Protein AF-A0A9W7D3A8-F1 (afdb_monomer)

Foldseek 3Di:
DDDDPDPDDLPQDWDDDPNDIASDDLPDDDDPDDLLVLLCCQQQNDSVRSHHRLVPGDLVNHNDPVVSVVSVVSVVSNVVLCVVLVVVVQDDDPHDDPVSSVVSD

Structure (mmCIF, N/CA/C/O backbone):
data_AF-A0A9W7D3A8-F1
#
_entry.id   AF-A0A9W7D3A8-F1
#
loop_
_atom_site.group_PDB
_atom_site.id
_atom_site.type_symbol
_atom_site.label_atom_id
_atom_site.label_alt_id
_atom_site.label_comp_id
_atom_site.label_asym_id
_atom_site.label_entity_id
_atom_site.label_seq_id
_atom_site.pdbx_PDB_ins_code
_atom_site.Cartn_x
_atom_site.Cartn_y
_atom_site.Cartn_z
_atom_site.occupancy
_atom_site.B_iso_or_equiv
_atom_site.auth_seq_id
_atom_site.auth_comp_id
_atom_site.auth_asym_id
_atom_site.auth_atom_id
_atom_site.pdbx_PDB_model_num
ATOM 1 N N . MET A 1 1 ? 9.427 -40.615 2.761 1.00 37.69 1 MET A N 1
ATOM 2 C CA . MET A 1 1 ? 10.050 -39.511 3.516 1.00 37.69 1 MET A CA 1
ATOM 3 C C . MET A 1 1 ? 9.040 -38.382 3.481 1.00 37.69 1 MET A C 1
ATOM 5 O O . MET A 1 1 ? 8.660 -37.971 2.396 1.00 37.69 1 MET A O 1
ATOM 9 N N . VAL A 1 2 ? 8.451 -38.076 4.630 1.00 39.19 2 VAL A N 1
ATOM 10 C CA . VAL A 1 2 ? 7.344 -37.123 4.783 1.00 39.19 2 VAL A CA 1
ATOM 11 C C . VAL A 1 2 ? 7.903 -35.708 4.751 1.00 39.19 2 VAL A C 1
ATOM 13 O O . VAL A 1 2 ? 8.730 -35.375 5.593 1.00 39.19 2 VAL A O 1
ATOM 16 N N . GLU A 1 3 ? 7.450 -34.884 3.811 1.00 33.19 3 GLU A N 1
ATOM 17 C CA . GLU A 1 3 ? 7.632 -33.437 3.902 1.00 33.19 3 GLU A CA 1
ATOM 18 C C . GLU A 1 3 ? 6.339 -32.846 4.460 1.00 33.19 3 GLU A C 1
ATOM 20 O O . GLU A 1 3 ? 5.323 -32.704 3.781 1.00 33.19 3 GLU A O 1
ATOM 25 N N . SER A 1 4 ? 6.362 -32.608 5.767 1.00 38.0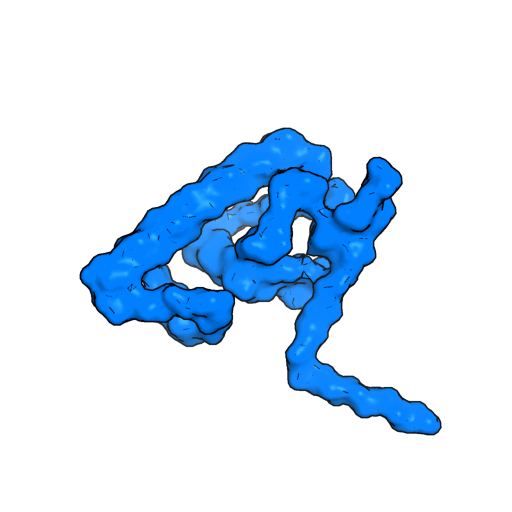3 4 SER A N 1
ATOM 26 C CA . SER A 1 4 ? 5.292 -31.959 6.506 1.00 38.03 4 SER A CA 1
ATOM 27 C C . SER A 1 4 ? 5.125 -30.528 5.997 1.00 38.03 4 SER A C 1
ATOM 29 O O . SER A 1 4 ? 5.967 -29.669 6.256 1.00 38.03 4 SER A O 1
ATOM 31 N N . GLN A 1 5 ? 4.029 -30.250 5.293 1.00 35.38 5 GLN A N 1
ATOM 32 C CA . GLN A 1 5 ? 3.611 -28.879 5.021 1.00 35.38 5 GLN A CA 1
ATOM 33 C C . GLN A 1 5 ? 3.175 -28.225 6.334 1.00 35.38 5 GLN A C 1
ATOM 35 O O . GLN A 1 5 ? 2.112 -28.516 6.880 1.00 35.38 5 GLN A O 1
ATOM 40 N N . VAL A 1 6 ? 4.022 -27.331 6.840 1.00 39.78 6 VAL A N 1
ATOM 41 C CA . VAL A 1 6 ? 3.677 -26.387 7.902 1.00 39.78 6 VAL A CA 1
ATOM 42 C C . VAL A 1 6 ? 2.753 -25.326 7.284 1.00 39.78 6 VAL A C 1
ATOM 44 O O . VAL A 1 6 ? 3.175 -24.639 6.349 1.00 39.78 6 VAL A O 1
ATOM 47 N N . PRO A 1 7 ? 1.498 -25.166 7.737 1.00 43.72 7 PRO A N 1
ATOM 48 C CA . PRO A 1 7 ? 0.612 -24.151 7.191 1.00 43.72 7 PRO A CA 1
ATOM 49 C C . PRO A 1 7 ? 0.977 -22.810 7.832 1.00 43.72 7 PRO A C 1
ATOM 51 O O . PRO A 1 7 ? 0.668 -22.588 8.999 1.00 43.72 7 PRO A O 1
ATOM 54 N N . GLY A 1 8 ? 1.658 -21.914 7.109 1.00 41.56 8 GLY A N 1
ATOM 55 C CA . GLY A 1 8 ? 1.857 -20.557 7.637 1.00 41.56 8 GLY A CA 1
ATOM 56 C C . GLY A 1 8 ? 3.064 -19.752 7.178 1.00 41.56 8 GLY A C 1
ATOM 57 O O . GLY A 1 8 ? 3.579 -18.979 7.975 1.00 41.56 8 GLY A O 1
ATOM 58 N N . ASN A 1 9 ? 3.513 -19.856 5.928 1.00 42.81 9 ASN A N 1
ATOM 59 C CA . ASN A 1 9 ? 4.320 -18.779 5.353 1.00 42.81 9 ASN A CA 1
ATOM 60 C C . ASN A 1 9 ? 4.018 -18.660 3.859 1.00 42.81 9 ASN A C 1
ATOM 62 O O . ASN A 1 9 ? 4.284 -19.619 3.133 1.00 42.81 9 ASN A O 1
ATOM 66 N N . PRO A 1 10 ? 3.469 -17.533 3.363 1.00 51.88 10 PRO A N 1
ATOM 67 C CA . PRO A 1 10 ? 3.455 -17.292 1.930 1.00 51.88 10 PRO A CA 1
ATOM 68 C C . PRO A 1 10 ? 4.916 -17.220 1.489 1.00 51.88 10 PRO A C 1
ATOM 70 O O . PRO A 1 10 ? 5.630 -16.272 1.821 1.00 51.88 10 PRO A O 1
ATOM 73 N N . THR A 1 11 ? 5.385 -18.267 0.813 1.00 56.31 11 THR A N 1
ATOM 74 C CA . THR A 1 11 ? 6.738 -18.343 0.271 1.00 56.31 11 THR A CA 1
ATOM 75 C C . THR A 1 11 ? 6.897 -17.184 -0.701 1.00 56.31 11 THR A C 1
ATOM 77 O O . THR A 1 11 ? 6.400 -17.221 -1.826 1.00 56.31 11 THR A O 1
ATOM 80 N N . THR A 1 12 ? 7.515 -16.101 -0.234 1.00 66.88 12 THR A N 1
ATOM 81 C CA . THR A 1 12 ? 7.791 -14.947 -1.080 1.00 66.88 12 THR A CA 1
ATOM 82 C C . THR A 1 12 ? 8.814 -15.407 -2.102 1.00 66.88 12 THR A C 1
ATOM 84 O O . THR A 1 12 ? 9.949 -15.724 -1.754 1.00 66.88 12 THR A O 1
ATOM 87 N N . THR A 1 13 ? 8.373 -15.544 -3.347 1.00 79.88 13 THR A N 1
ATOM 88 C CA . THR A 1 13 ? 9.223 -16.034 -4.427 1.00 79.88 13 THR A CA 1
ATOM 89 C C . THR A 1 13 ? 10.099 -14.880 -4.895 1.00 79.88 13 THR A C 1
ATOM 91 O O . THR A 1 13 ? 9.585 -13.843 -5.302 1.00 79.88 13 THR A O 1
ATOM 94 N N . ALA A 1 14 ? 11.419 -15.037 -4.806 1.00 83.56 14 ALA A N 1
ATOM 95 C CA . ALA A 1 14 ? 12.351 -14.074 -5.379 1.00 83.56 14 ALA A CA 1
ATOM 96 C C . ALA A 1 14 ? 12.400 -14.234 -6.907 1.00 83.56 14 ALA A C 1
ATOM 98 O O . ALA A 1 14 ? 12.420 -15.350 -7.428 1.00 83.56 14 ALA A O 1
ATOM 99 N N . HIS A 1 15 ? 12.453 -13.116 -7.621 1.00 87.62 15 HIS A N 1
ATOM 100 C CA . HIS A 1 15 ? 12.540 -13.042 -9.076 1.00 87.62 15 HIS A CA 1
ATOM 101 C C . HIS A 1 15 ? 13.909 -12.491 -9.489 1.00 87.62 15 HIS A C 1
ATOM 103 O O . HIS A 1 15 ? 14.445 -11.618 -8.815 1.00 87.62 15 HIS A O 1
ATOM 109 N N . TYR A 1 16 ? 14.485 -12.978 -10.591 1.00 88.44 16 TYR A N 1
ATOM 110 C CA . TYR A 1 16 ? 15.771 -12.491 -11.101 1.00 88.44 16 TYR A CA 1
ATOM 111 C C . TYR A 1 16 ? 15.626 -11.999 -12.541 1.00 88.44 16 TYR A C 1
ATOM 113 O O . TYR A 1 16 ? 15.292 -12.777 -13.433 1.00 88.44 16 TYR A O 1
ATOM 121 N N . TYR A 1 17 ? 15.855 -10.705 -12.753 1.00 88.88 17 TYR A N 1
ATOM 122 C CA . TYR A 1 17 ? 15.867 -10.055 -14.066 1.00 88.88 17 TYR A CA 1
ATOM 123 C C . TYR A 1 17 ? 16.772 -8.817 -14.023 1.00 88.88 17 TYR A C 1
ATOM 125 O O . TYR A 1 17 ? 17.114 -8.330 -12.949 1.00 88.88 17 TYR A O 1
ATOM 133 N N . ASP A 1 18 ? 17.242 -8.357 -15.187 1.00 86.19 18 ASP A N 1
ATOM 134 C CA . ASP A 1 18 ? 18.158 -7.208 -15.324 1.00 86.19 18 ASP A CA 1
ATOM 135 C C . ASP A 1 18 ? 19.406 -7.275 -14.413 1.00 86.19 18 ASP A C 1
ATOM 137 O O . ASP A 1 18 ? 19.936 -6.263 -13.947 1.00 86.19 18 ASP A O 1
ATOM 141 N N . GLY A 1 19 ? 19.878 -8.497 -14.142 1.00 87.75 19 GLY A N 1
ATOM 142 C CA . GLY A 1 19 ? 21.054 -8.758 -13.313 1.00 87.75 19 GLY A CA 1
ATOM 143 C C . GLY A 1 19 ? 20.837 -8.605 -11.801 1.00 87.75 19 GLY A C 1
ATOM 144 O O . GLY A 1 19 ? 21.818 -8.641 -11.055 1.00 87.75 19 GLY A O 1
ATOM 145 N N . LYS A 1 20 ? 19.596 -8.422 -11.326 1.00 89.50 20 LYS A N 1
ATOM 146 C CA . LYS A 1 20 ? 19.265 -8.164 -9.914 1.00 89.50 20 LYS A CA 1
ATOM 147 C C . LYS A 1 20 ? 18.139 -9.071 -9.413 1.00 89.50 20 LYS A C 1
ATOM 149 O O . LYS A 1 20 ? 17.329 -9.576 -10.186 1.00 89.50 20 LYS A O 1
ATOM 154 N N . PHE A 1 21 ? 18.103 -9.274 -8.096 1.00 89.62 21 PHE A N 1
ATOM 155 C CA . PHE A 1 21 ? 16.977 -9.920 -7.425 1.00 89.62 21 PHE A CA 1
ATOM 156 C C . PHE A 1 21 ? 15.885 -8.896 -7.118 1.00 89.62 21 PHE A C 1
ATOM 158 O O . PHE A 1 21 ? 16.182 -7.781 -6.693 1.00 89.62 21 PHE A O 1
ATOM 165 N N . HIS A 1 22 ? 14.639 -9.310 -7.319 1.00 90.00 22 HIS A N 1
ATOM 166 C CA . HIS A 1 22 ? 13.436 -8.518 -7.132 1.00 90.00 22 HIS A CA 1
ATOM 167 C C . HIS A 1 22 ? 12.377 -9.326 -6.377 1.00 90.00 22 HIS A C 1
ATOM 169 O O . HIS A 1 22 ? 12.235 -10.535 -6.564 1.00 90.00 22 HIS A O 1
ATOM 175 N N . MET A 1 23 ? 11.596 -8.646 -5.549 1.00 90.25 23 MET A N 1
ATOM 176 C CA . MET A 1 23 ? 10.500 -9.229 -4.764 1.00 90.25 23 MET A CA 1
ATOM 177 C C . MET A 1 23 ? 9.185 -9.347 -5.545 1.00 90.25 23 MET A C 1
ATOM 179 O O . MET A 1 23 ? 8.211 -9.915 -5.053 1.00 90.25 23 MET A O 1
ATOM 183 N N . LEU A 1 24 ? 9.145 -8.784 -6.752 1.00 90.38 24 LEU A N 1
ATOM 184 C CA . LEU A 1 24 ? 8.001 -8.800 -7.650 1.00 90.38 24 LEU A CA 1
ATOM 185 C C . LEU A 1 24 ? 8.419 -9.325 -9.025 1.00 90.38 24 LEU A C 1
ATOM 187 O O . LEU A 1 24 ? 9.576 -9.167 -9.411 1.00 90.38 24 LEU A O 1
ATOM 191 N N . PRO A 1 25 ? 7.499 -9.940 -9.783 1.00 88.88 25 PRO A N 1
ATOM 192 C CA . PRO A 1 25 ? 7.791 -10.367 -11.141 1.00 88.88 25 PRO A CA 1
ATOM 193 C C . PRO A 1 25 ? 7.909 -9.162 -12.085 1.00 88.88 25 PRO A C 1
ATOM 195 O O . PRO A 1 25 ? 7.269 -8.129 -11.892 1.00 88.88 25 PRO A O 1
ATOM 198 N N . GLN A 1 26 ? 8.660 -9.319 -13.177 1.00 88.81 26 GLN A N 1
ATOM 199 C CA . GLN A 1 26 ? 8.895 -8.251 -14.162 1.00 88.81 26 GLN A CA 1
ATOM 200 C C . GLN A 1 26 ? 7.604 -7.737 -14.836 1.00 88.81 26 GLN A C 1
ATOM 202 O O . GLN A 1 26 ? 7.546 -6.603 -15.309 1.00 88.81 26 GLN A O 1
ATOM 207 N N . ASN A 1 27 ? 6.555 -8.561 -14.873 1.00 87.88 27 ASN A N 1
ATOM 208 C CA . ASN A 1 27 ? 5.236 -8.219 -15.408 1.00 87.88 27 ASN A CA 1
ATOM 209 C C . ASN A 1 27 ? 4.245 -7.742 -14.331 1.00 87.88 27 ASN A C 1
ATOM 211 O O . ASN A 1 27 ? 3.044 -7.692 -14.596 1.00 87.88 27 ASN A O 1
ATOM 215 N N . PHE A 1 28 ? 4.715 -7.436 -13.117 1.00 88.94 28 PHE A N 1
ATOM 216 C CA . PHE A 1 28 ? 3.867 -6.932 -12.045 1.00 88.94 28 PHE A CA 1
ATOM 217 C C . PHE A 1 28 ? 3.122 -5.674 -12.487 1.00 88.94 2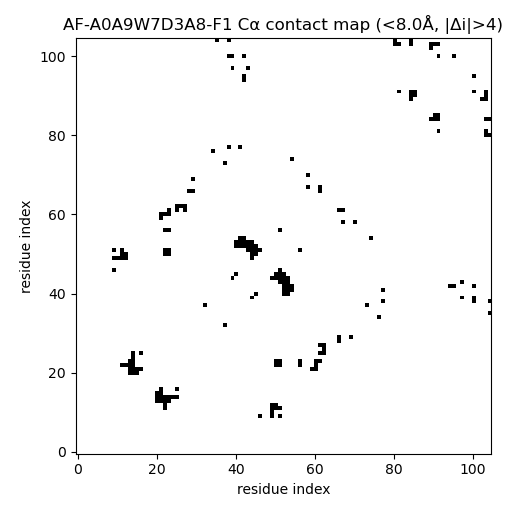8 PHE A C 1
ATOM 219 O O . PHE A 1 28 ? 3.717 -4.762 -13.050 1.00 88.94 28 PHE A O 1
ATOM 226 N N . GLU A 1 29 ? 1.834 -5.594 -12.158 1.00 88.69 29 GLU A N 1
ATOM 227 C CA . GLU A 1 29 ? 1.034 -4.385 -12.310 1.00 88.69 29 GLU A CA 1
ATOM 228 C C . GLU A 1 29 ? 0.232 -4.140 -11.036 1.00 88.69 29 GLU A C 1
ATOM 230 O O . GLU A 1 29 ? -0.302 -5.075 -10.428 1.00 88.69 29 GLU A O 1
ATOM 235 N N . PHE A 1 30 ? 0.134 -2.869 -10.640 1.00 86.56 30 PHE A N 1
ATOM 236 C CA . PHE A 1 30 ? -0.708 -2.485 -9.518 1.00 86.56 30 PHE A CA 1
ATOM 237 C C . PHE A 1 30 ? -2.174 -2.782 -9.848 1.00 86.56 30 PHE A C 1
ATOM 239 O O . PHE A 1 30 ? -2.664 -2.380 -10.909 1.00 86.56 30 PHE A O 1
ATOM 246 N N . PRO A 1 31 ? -2.903 -3.467 -8.954 1.00 88.56 31 PRO A N 1
ATOM 247 C CA . PRO A 1 31 ? -4.312 -3.720 -9.172 1.00 88.56 31 PRO A CA 1
ATOM 248 C C . PRO A 1 31 ? -5.102 -2.411 -9.064 1.00 88.56 31 PRO A C 1
ATOM 250 O O . PRO A 1 31 ? -4.795 -1.536 -8.253 1.00 88.56 31 PRO A O 1
ATOM 253 N N . LYS A 1 32 ? -6.156 -2.286 -9.873 1.00 89.06 32 LYS A N 1
ATOM 254 C CA . LYS A 1 32 ? -7.082 -1.147 -9.826 1.00 89.06 32 LYS A CA 1
ATOM 255 C C . LYS A 1 32 ? -8.046 -1.325 -8.653 1.00 89.06 32 LYS A C 1
ATOM 257 O O . LYS A 1 32 ? -9.131 -1.873 -8.818 1.00 89.06 32 LYS A O 1
ATOM 262 N N . VAL A 1 33 ? -7.618 -0.912 -7.464 1.00 91.44 33 VAL A N 1
ATOM 263 C CA . VAL A 1 33 ? -8.385 -1.022 -6.213 1.00 91.44 33 VAL A CA 1
ATOM 264 C C . VAL A 1 33 ? -8.558 0.340 -5.550 1.00 91.44 33 VAL A C 1
ATOM 266 O O . VAL A 1 33 ? -7.757 1.249 -5.761 1.00 91.44 33 VAL A O 1
ATOM 269 N N . GLY A 1 34 ? -9.606 0.477 -4.735 1.00 92.44 34 GLY A N 1
ATOM 270 C CA . GLY A 1 34 ? -9.777 1.636 -3.857 1.00 92.44 34 GLY A CA 1
ATOM 271 C C . GLY A 1 34 ? -8.788 1.635 -2.684 1.00 92.44 34 GLY A C 1
ATOM 272 O O . GLY A 1 34 ? -8.055 0.666 -2.476 1.00 92.44 34 GLY A O 1
ATOM 273 N N . ALA A 1 35 ? -8.814 2.701 -1.880 1.00 91.62 35 ALA A N 1
ATOM 274 C CA . ALA A 1 35 ? -7.898 2.899 -0.753 1.00 91.62 35 ALA A CA 1
ATOM 275 C C . ALA A 1 35 ? -7.891 1.725 0.245 1.00 91.62 35 ALA A C 1
ATOM 277 O O . ALA A 1 35 ? -6.822 1.307 0.678 1.00 91.62 35 ALA A O 1
ATOM 278 N N . PHE A 1 36 ? -9.051 1.125 0.533 1.00 91.81 36 PHE A N 1
ATOM 279 C CA . PHE A 1 36 ? -9.134 -0.041 1.419 1.00 91.81 36 PHE A CA 1
ATOM 280 C C . PHE A 1 36 ? -8.429 -1.276 0.837 1.00 91.81 36 PHE A C 1
ATOM 282 O O . PHE A 1 36 ? -7.660 -1.943 1.523 1.00 91.81 36 PHE A O 1
ATOM 289 N N . GLY A 1 37 ? -8.626 -1.560 -0.454 1.00 92.56 37 GLY A N 1
ATOM 290 C CA . GLY A 1 37 ? -7.934 -2.670 -1.114 1.00 92.56 37 GLY A CA 1
ATOM 291 C C . GLY A 1 37 ? -6.422 -2.444 -1.174 1.00 92.56 37 GLY A C 1
ATOM 292 O O . GLY A 1 37 ? -5.645 -3.373 -0.965 1.00 92.56 37 GLY A O 1
ATOM 293 N N . ALA A 1 38 ? -5.998 -1.197 -1.386 1.00 93.31 38 ALA A N 1
ATOM 294 C CA . ALA A 1 38 ? -4.595 -0.815 -1.314 1.00 93.31 38 ALA A CA 1
ATOM 295 C C . ALA A 1 38 ? -4.021 -1.007 0.104 1.00 93.31 38 ALA A C 1
ATOM 297 O O . ALA A 1 38 ? -2.923 -1.545 0.244 1.00 93.31 38 ALA A O 1
ATOM 298 N N . TRP A 1 39 ? -4.782 -0.654 1.146 1.00 93.75 39 TRP A N 1
ATOM 299 C CA . TRP A 1 39 ? -4.426 -0.881 2.550 1.00 93.75 39 TRP A CA 1
ATOM 300 C C . TRP A 1 39 ? -4.272 -2.373 2.866 1.00 93.75 39 TRP A C 1
ATOM 302 O O . TRP A 1 39 ? -3.274 -2.784 3.453 1.00 93.75 39 TRP A O 1
ATOM 312 N N . GLN A 1 40 ? -5.187 -3.225 2.396 1.00 93.50 40 GLN A N 1
ATOM 313 C CA . GLN A 1 40 ? -5.049 -4.676 2.554 1.00 93.50 40 GLN A CA 1
ATOM 314 C C . GLN A 1 40 ? -3.789 -5.216 1.855 1.00 93.50 40 GLN A C 1
ATOM 316 O O . GLN A 1 40 ? -3.024 -5.972 2.453 1.00 93.50 40 GLN A O 1
ATOM 321 N N . LEU A 1 41 ? -3.524 -4.797 0.615 1.00 93.69 41 LEU A N 1
ATOM 322 C CA . LEU A 1 41 ? -2.324 -5.208 -0.126 1.00 93.69 41 LEU A CA 1
ATOM 323 C C . LEU A 1 41 ? -1.027 -4.719 0.534 1.00 93.69 41 LEU A C 1
ATOM 325 O O . LEU A 1 41 ? -0.009 -5.410 0.479 1.00 93.69 41 LEU A O 1
ATOM 329 N N . TRP A 1 42 ? -1.056 -3.552 1.179 1.00 94.38 42 TRP A N 1
ATOM 330 C CA . TRP A 1 42 ? 0.083 -3.015 1.917 1.00 94.38 42 TRP A CA 1
ATOM 331 C C . TRP A 1 42 ? 0.543 -3.957 3.033 1.00 94.38 42 TRP A C 1
ATOM 333 O O . TRP A 1 42 ? 1.742 -4.225 3.158 1.00 94.38 42 TRP A O 1
ATOM 343 N N . TRP A 1 43 ? -0.409 -4.505 3.794 1.00 93.19 43 TRP A N 1
ATOM 344 C CA . TRP A 1 43 ? -0.141 -5.365 4.949 1.00 93.19 43 TRP A CA 1
ATOM 345 C C . TRP A 1 43 ? 0.020 -6.842 4.608 1.00 93.19 43 TRP A C 1
ATOM 347 O O . TRP A 1 43 ? 0.886 -7.495 5.192 1.00 93.19 43 TRP A O 1
ATOM 357 N N . PHE A 1 44 ? -0.774 -7.356 3.669 1.00 91.56 44 PHE A N 1
ATOM 358 C CA . PHE A 1 44 ? -0.901 -8.798 3.425 1.00 91.56 44 PHE A CA 1
ATOM 359 C C . PHE A 1 44 ? -0.376 -9.239 2.061 1.00 91.56 44 PHE A C 1
ATOM 361 O O . PHE A 1 44 ? -0.163 -10.430 1.841 1.00 91.56 44 PHE A O 1
ATOM 368 N N . GLY A 1 45 ? -0.143 -8.298 1.145 1.00 91.44 45 GLY A N 1
ATOM 369 C CA . GLY A 1 45 ? 0.206 -8.629 -0.228 1.00 91.44 45 GLY A CA 1
ATOM 370 C C . GLY A 1 45 ? -0.915 -9.409 -0.909 1.00 91.44 45 GLY A C 1
ATOM 371 O O . GLY A 1 45 ? -2.096 -9.227 -0.612 1.00 91.44 45 GLY A O 1
ATOM 372 N N . ASN A 1 46 ? -0.548 -10.289 -1.835 1.00 89.50 46 ASN A N 1
ATOM 373 C CA . ASN A 1 46 ? -1.495 -11.157 -2.523 1.00 89.50 46 ASN A CA 1
ATOM 374 C C . ASN A 1 46 ? -0.956 -12.586 -2.558 1.00 89.50 46 ASN A C 1
ATOM 376 O O . ASN A 1 46 ? -0.222 -12.953 -3.475 1.00 89.50 46 ASN A O 1
ATOM 380 N N . GLY A 1 47 ? -1.366 -13.398 -1.582 1.00 83.25 47 GLY A N 1
ATOM 381 C CA . GLY A 1 47 ? -0.944 -14.796 -1.474 1.00 83.25 47 GLY A CA 1
ATOM 382 C C . GLY A 1 47 ? -1.309 -15.644 -2.696 1.00 83.25 47 GLY A C 1
ATOM 383 O O . GLY A 1 47 ? -0.507 -16.471 -3.114 1.00 83.25 47 GLY A O 1
ATOM 384 N N . ALA A 1 48 ? -2.454 -15.384 -3.339 1.00 82.38 48 ALA A N 1
ATOM 385 C CA . ALA A 1 48 ? -2.865 -16.113 -4.544 1.00 82.38 48 ALA A CA 1
ATOM 386 C C . ALA A 1 48 ? -1.934 -15.858 -5.742 1.00 82.38 48 ALA A C 1
ATOM 388 O O . ALA A 1 48 ? -1.839 -16.692 -6.638 1.00 82.38 48 ALA A O 1
ATOM 389 N N . ARG A 1 49 ? -1.247 -14.709 -5.761 1.00 82.62 49 ARG A N 1
ATOM 390 C CA . ARG A 1 49 ? -0.244 -14.357 -6.778 1.00 82.62 49 ARG A CA 1
ATOM 391 C C . ARG A 1 49 ? 1.199 -14.459 -6.272 1.00 82.62 49 ARG A C 1
ATOM 393 O O . ARG A 1 49 ? 2.115 -14.134 -7.018 1.00 82.62 49 ARG A O 1
ATOM 400 N N . GLY A 1 50 ? 1.405 -14.877 -5.020 1.00 83.81 50 GLY A N 1
ATOM 401 C CA . GLY A 1 50 ? 2.722 -14.924 -4.380 1.00 83.81 50 GLY A CA 1
ATOM 402 C C . GLY A 1 50 ? 3.345 -13.551 -4.100 1.00 83.81 50 GLY A C 1
ATOM 403 O O . GLY A 1 50 ? 4.550 -13.467 -3.887 1.00 83.81 50 GLY A O 1
ATOM 404 N N . TYR A 1 51 ? 2.558 -12.469 -4.113 1.00 88.75 51 TYR A N 1
ATOM 405 C CA . TYR A 1 51 ? 3.085 -11.122 -3.890 1.00 88.75 51 TYR A CA 1
ATOM 406 C C . TYR A 1 51 ? 3.269 -10.868 -2.394 1.00 88.75 51 TYR A C 1
ATOM 408 O O . TYR A 1 51 ? 2.306 -11.05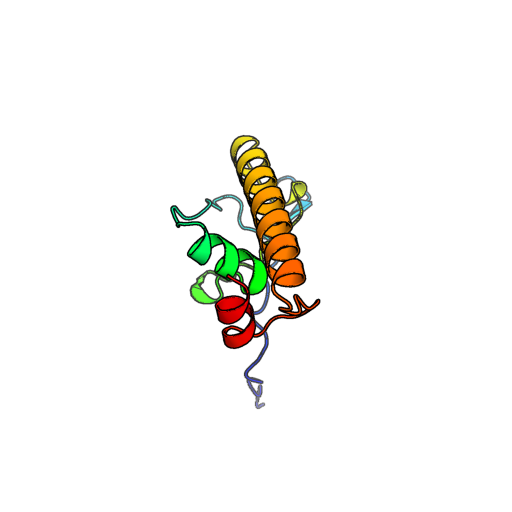4 -1.637 1.00 88.75 51 TYR A O 1
ATOM 416 N N . PRO A 1 52 ? 4.449 -10.399 -1.957 1.00 90.25 52 PRO A N 1
ATOM 417 C CA . PRO A 1 52 ? 4.659 -10.047 -0.564 1.00 90.25 52 PRO A CA 1
ATOM 418 C C . PRO A 1 52 ? 3.820 -8.824 -0.171 1.00 90.25 52 PRO A C 1
ATOM 420 O O . PRO A 1 52 ? 3.343 -8.084 -1.039 1.00 90.25 52 PRO A O 1
ATOM 423 N N . PRO A 1 53 ? 3.670 -8.563 1.139 1.00 92.81 53 PRO A N 1
ATOM 424 C CA . PRO A 1 53 ? 3.190 -7.278 1.630 1.00 92.81 53 PRO A CA 1
ATOM 425 C C . PRO A 1 53 ? 3.918 -6.122 0.949 1.00 92.81 53 PRO A C 1
ATOM 427 O O . PRO A 1 53 ? 5.149 -6.058 0.994 1.00 92.81 53 PRO A O 1
ATOM 430 N N . LEU A 1 54 ? 3.176 -5.193 0.340 1.00 92.19 54 LEU A N 1
ATOM 431 C CA . LEU A 1 54 ? 3.794 -4.120 -0.447 1.00 92.19 54 LEU A CA 1
ATOM 432 C C . LEU A 1 54 ? 4.636 -3.168 0.416 1.00 92.19 54 LEU A C 1
ATOM 434 O O . LEU A 1 54 ? 5.549 -2.523 -0.075 1.00 92.19 54 LEU A O 1
ATOM 438 N N . ARG A 1 55 ? 4.429 -3.131 1.731 1.00 91.38 55 ARG A N 1
ATOM 439 C CA . ARG A 1 55 ? 5.324 -2.397 2.638 1.00 91.38 55 ARG A CA 1
ATOM 440 C C . ARG A 1 55 ? 6.755 -2.952 2.708 1.00 91.38 55 ARG A C 1
ATOM 442 O O . ARG A 1 55 ? 7.638 -2.278 3.222 1.00 91.38 55 ARG A O 1
ATOM 449 N N . ARG A 1 56 ? 6.971 -4.200 2.270 1.00 89.81 56 ARG A N 1
ATOM 450 C CA . ARG A 1 56 ? 8.278 -4.882 2.280 1.00 89.81 56 ARG A CA 1
ATOM 451 C C . ARG A 1 56 ? 9.036 -4.742 0.958 1.00 89.81 56 ARG A C 1
ATOM 453 O O . ARG A 1 56 ? 10.196 -5.137 0.914 1.00 89.81 56 ARG A O 1
ATOM 460 N N . ILE A 1 57 ? 8.404 -4.220 -0.096 1.00 91.19 57 ILE A N 1
ATOM 461 C CA . ILE A 1 57 ? 9.077 -3.986 -1.378 1.00 91.19 57 ILE A CA 1
ATOM 462 C C . ILE A 1 57 ? 9.745 -2.608 -1.388 1.00 91.19 57 ILE A C 1
ATOM 464 O O . ILE A 1 57 ? 9.275 -1.663 -0.754 1.00 91.19 57 ILE A O 1
ATOM 468 N N . GLY A 1 58 ? 10.837 -2.483 -2.131 1.00 87.81 58 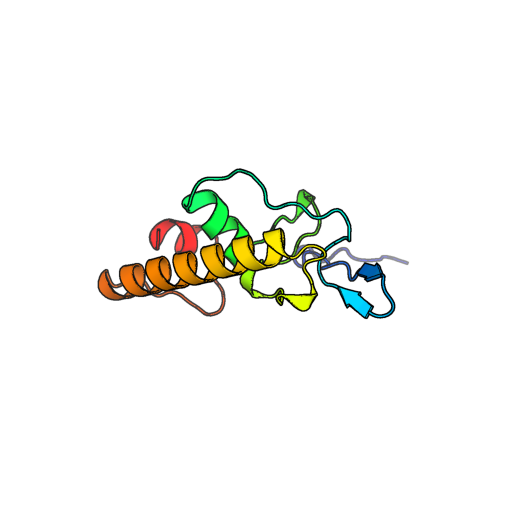GLY A N 1
ATOM 469 C CA . GLY A 1 58 ? 11.470 -1.211 -2.445 1.00 87.81 58 GLY A CA 1
ATOM 470 C C . GLY A 1 58 ? 11.104 -0.722 -3.845 1.00 87.81 58 GLY A C 1
ATOM 471 O O . GLY A 1 58 ? 10.670 -1.477 -4.710 1.00 87.81 58 GLY A O 1
ATOM 472 N N . THR A 1 59 ? 11.368 0.553 -4.133 1.00 88.06 59 THR A N 1
ATOM 473 C CA . THR A 1 59 ? 11.166 1.102 -5.488 1.00 88.06 59 THR A CA 1
ATOM 474 C C . THR A 1 59 ? 12.010 0.393 -6.550 1.00 88.06 59 THR A C 1
ATOM 476 O O . THR A 1 59 ? 11.644 0.394 -7.722 1.00 88.06 59 THR A O 1
ATOM 479 N N . HIS A 1 60 ? 13.125 -0.233 -6.159 1.00 86.94 60 HIS A N 1
ATOM 480 C CA . HIS A 1 60 ? 13.968 -1.038 -7.041 1.00 86.94 60 HIS A CA 1
ATOM 481 C C . HIS A 1 60 ? 13.313 -2.357 -7.472 1.00 86.94 60 HIS A C 1
ATOM 483 O O . HIS A 1 60 ? 13.667 -2.862 -8.533 1.00 86.94 60 HIS A O 1
ATOM 489 N N . ASP A 1 61 ? 12.339 -2.874 -6.716 1.00 88.81 61 ASP A N 1
ATOM 490 C CA . ASP A 1 61 ? 11.543 -4.049 -7.092 1.00 88.81 61 ASP A CA 1
ATOM 491 C C . ASP A 1 61 ? 10.571 -3.751 -8.239 1.00 88.81 61 ASP A C 1
ATOM 493 O O . ASP A 1 61 ? 10.067 -4.663 -8.887 1.00 88.81 61 ASP A O 1
ATOM 497 N N . LEU A 1 62 ? 10.312 -2.470 -8.519 1.00 90.12 62 LEU A N 1
ATOM 498 C CA . LEU A 1 62 ? 9.327 -2.049 -9.507 1.00 90.12 62 LEU A CA 1
ATOM 499 C C . LEU A 1 62 ? 9.980 -1.838 -10.884 1.00 90.12 62 LEU A C 1
ATOM 501 O O . LEU A 1 62 ? 10.877 -0.994 -11.023 1.00 90.12 62 LEU A O 1
ATOM 505 N N . PRO A 1 63 ? 9.508 -2.539 -11.931 1.00 83.25 63 PRO A N 1
ATOM 506 C CA . PRO A 1 63 ? 10.171 -2.553 -13.234 1.00 83.25 63 PRO A CA 1
ATOM 507 C C . PRO A 1 63 ? 10.000 -1.241 -14.015 1.00 83.25 63 PRO A C 1
ATOM 509 O O . PRO A 1 63 ? 10.869 -0.881 -14.802 1.00 83.25 63 PRO A O 1
ATOM 512 N N . ARG A 1 64 ? 8.904 -0.494 -13.803 1.00 88.19 64 ARG A N 1
ATOM 513 C CA . ARG A 1 64 ? 8.582 0.734 -14.559 1.00 88.19 64 ARG A CA 1
ATOM 514 C C . ARG A 1 64 ? 8.584 1.978 -13.670 1.00 88.19 64 ARG A C 1
ATOM 516 O O . ARG A 1 64 ? 8.184 1.916 -12.509 1.00 88.19 64 ARG A O 1
ATOM 523 N N . GLN A 1 65 ? 8.953 3.131 -14.229 1.00 87.81 65 GLN A N 1
ATOM 524 C CA . GLN A 1 65 ? 8.946 4.404 -13.495 1.00 87.81 65 GLN A CA 1
ATOM 525 C C . GLN A 1 65 ? 7.543 4.809 -13.012 1.00 87.81 65 GLN A C 1
ATOM 527 O O . GLN A 1 65 ? 7.382 5.148 -11.844 1.00 87.81 65 GLN A O 1
ATOM 532 N N . SER A 1 66 ? 6.512 4.642 -13.844 1.00 89.50 66 SER A N 1
ATOM 533 C CA . SER A 1 66 ? 5.113 4.897 -13.456 1.00 89.50 66 SER A CA 1
ATOM 534 C C . SER A 1 66 ? 4.637 4.038 -12.275 1.00 89.50 66 SER A C 1
ATOM 536 O O . SER A 1 66 ? 3.810 4.464 -11.466 1.00 89.50 66 SER A O 1
ATOM 538 N N . MET A 1 67 ? 5.183 2.827 -12.124 1.00 90.31 67 MET A N 1
ATOM 539 C CA . MET A 1 67 ? 4.901 1.972 -10.968 1.00 90.31 67 MET A CA 1
ATOM 540 C C . MET A 1 67 ? 5.570 2.503 -9.705 1.00 90.31 67 MET A C 1
ATOM 542 O O . MET A 1 67 ? 4.964 2.446 -8.642 1.00 90.31 67 MET A O 1
ATOM 546 N N . ARG A 1 68 ? 6.783 3.060 -9.811 1.00 92.50 68 ARG A N 1
ATOM 547 C CA . ARG A 1 68 ? 7.474 3.703 -8.680 1.00 92.50 68 ARG A CA 1
ATOM 548 C C . ARG A 1 68 ? 6.709 4.929 -8.195 1.00 92.50 68 ARG A C 1
ATOM 550 O O . ARG A 1 68 ? 6.546 5.094 -6.994 1.00 92.50 68 ARG A O 1
ATOM 557 N N . GLU A 1 69 ? 6.174 5.733 -9.110 1.00 91.62 69 GLU A N 1
ATOM 558 C CA . GLU A 1 69 ? 5.298 6.867 -8.780 1.00 91.62 69 GLU A CA 1
ATOM 559 C C . GLU A 1 69 ? 4.009 6.404 -8.087 1.00 91.62 69 GLU A C 1
ATOM 561 O O . GLU A 1 69 ? 3.636 6.934 -7.040 1.00 91.62 69 GLU A O 1
ATOM 566 N N . THR A 1 70 ? 3.366 5.358 -8.619 1.00 91.88 70 THR A N 1
ATOM 567 C CA . THR A 1 70 ? 2.171 4.752 -8.007 1.00 91.88 70 THR A CA 1
ATOM 568 C C . THR A 1 70 ? 2.470 4.236 -6.600 1.00 91.88 70 THR A C 1
ATOM 570 O O . THR A 1 70 ? 1.700 4.489 -5.675 1.00 91.88 70 THR A O 1
ATOM 573 N N . PHE A 1 71 ? 3.610 3.568 -6.417 1.00 93.69 71 PHE A N 1
ATOM 574 C CA . PHE A 1 71 ? 4.057 3.076 -5.121 1.00 93.69 71 PHE A CA 1
ATOM 575 C C . PHE A 1 71 ? 4.305 4.205 -4.125 1.00 93.69 71 PHE A C 1
ATOM 577 O O . PHE A 1 71 ? 3.826 4.119 -3.000 1.00 93.69 71 PHE A O 1
ATOM 584 N N . SER A 1 72 ? 4.981 5.284 -4.529 1.00 92.94 72 SER A N 1
ATOM 585 C CA . SER A 1 72 ? 5.181 6.459 -3.673 1.00 92.94 72 SER A CA 1
ATOM 586 C C . SER A 1 72 ? 3.850 7.090 -3.255 1.00 92.94 72 SER A C 1
ATOM 588 O O . SER A 1 72 ? 3.670 7.436 -2.089 1.00 92.94 72 SER A O 1
ATOM 590 N N . ASN A 1 73 ? 2.881 7.184 -4.172 1.00 92.19 73 ASN A N 1
ATOM 591 C CA . ASN A 1 73 ? 1.536 7.667 -3.852 1.00 92.19 73 ASN A CA 1
ATOM 592 C C . ASN A 1 73 ? 0.822 6.754 -2.848 1.00 92.19 73 ASN A C 1
ATOM 594 O O . ASN A 1 73 ? 0.197 7.248 -1.911 1.00 92.19 73 ASN A O 1
ATOM 598 N N . TRP A 1 74 ? 0.935 5.433 -3.015 1.00 94.31 74 TRP A N 1
ATOM 599 C CA . TRP A 1 74 ? 0.391 4.469 -2.062 1.00 94.31 74 TRP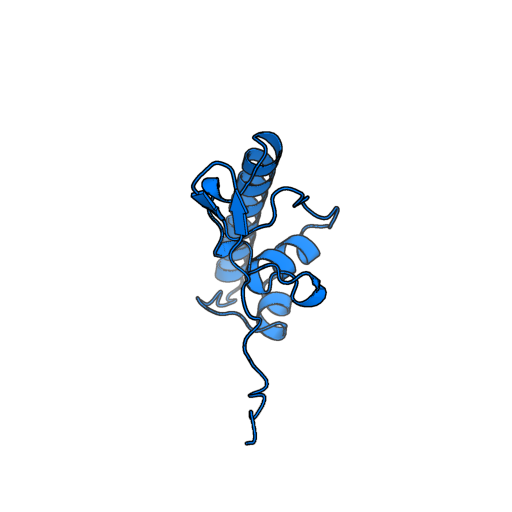 A CA 1
ATOM 600 C C . TRP A 1 74 ? 1.080 4.586 -0.708 1.00 94.31 74 TRP A C 1
ATOM 602 O O . TRP A 1 74 ? 0.384 4.729 0.284 1.00 94.31 74 TRP A O 1
ATOM 612 N N . ALA A 1 75 ? 2.411 4.615 -0.646 1.00 93.81 75 ALA A N 1
ATOM 613 C CA . ALA A 1 75 ? 3.158 4.768 0.600 1.00 93.81 75 ALA A CA 1
ATOM 614 C C . ALA A 1 75 ? 2.738 6.036 1.366 1.00 93.81 75 ALA A C 1
ATOM 616 O O . ALA A 1 75 ? 2.457 5.970 2.561 1.00 93.81 75 ALA A O 1
ATOM 617 N N . ASN A 1 76 ? 2.586 7.163 0.663 1.00 94.75 76 ASN A N 1
ATOM 618 C CA . ASN A 1 76 ? 2.074 8.407 1.241 1.00 94.75 76 ASN A CA 1
ATOM 619 C C . ASN A 1 76 ? 0.634 8.269 1.761 1.00 94.75 76 ASN A C 1
ATOM 621 O O . ASN A 1 76 ? 0.313 8.777 2.834 1.00 94.75 76 ASN A O 1
ATOM 625 N N . LEU A 1 77 ? -0.241 7.584 1.019 1.00 94.06 77 LEU A N 1
ATOM 626 C CA . LEU A 1 77 ? -1.603 7.294 1.467 1.00 94.06 77 LEU A CA 1
ATOM 627 C C . LEU A 1 77 ? -1.606 6.409 2.722 1.00 94.06 77 LEU A C 1
ATOM 629 O O . LEU A 1 77 ? -2.322 6.716 3.669 1.00 94.06 77 LEU A O 1
ATOM 633 N N . MET A 1 78 ? -0.792 5.351 2.759 1.00 94.56 78 MET A N 1
ATOM 634 C CA . MET A 1 78 ? -0.704 4.444 3.908 1.00 94.56 78 MET A CA 1
ATOM 635 C C . MET A 1 78 ? -0.155 5.147 5.147 1.00 94.56 78 MET A C 1
ATOM 637 O O . MET A 1 78 ? -0.622 4.869 6.250 1.00 94.56 78 MET A O 1
ATOM 641 N N . GLN A 1 79 ? 0.786 6.080 4.971 1.00 94.00 79 GLN A N 1
ATOM 642 C CA . GLN A 1 79 ? 1.269 6.920 6.064 1.00 94.00 79 GLN A CA 1
ATOM 643 C C . GLN A 1 79 ? 0.126 7.761 6.641 1.00 94.00 79 GLN A C 1
ATOM 645 O O . GLN A 1 79 ? -0.128 7.695 7.835 1.00 94.00 79 GLN A O 1
ATOM 650 N N . ARG A 1 80 ? -0.643 8.451 5.788 1.00 94.25 80 ARG A N 1
ATOM 651 C CA . ARG A 1 80 ? -1.789 9.267 6.229 1.00 94.25 80 ARG A CA 1
ATOM 652 C C . ARG A 1 80 ? -2.879 8.449 6.918 1.00 94.25 80 ARG A C 1
ATOM 654 O O . ARG A 1 80 ? -3.433 8.904 7.909 1.00 94.25 80 ARG A O 1
ATOM 661 N N . ILE A 1 81 ? -3.186 7.255 6.402 1.00 92.62 81 ILE A N 1
ATOM 662 C CA . ILE A 1 81 ? -4.126 6.330 7.054 1.00 92.62 81 ILE A CA 1
ATOM 663 C C . ILE A 1 81 ? -3.589 5.934 8.432 1.00 92.62 81 ILE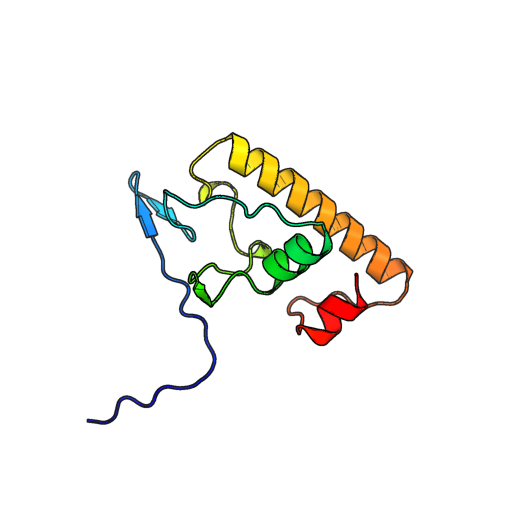 A C 1
ATOM 665 O O . ILE A 1 81 ? -4.338 5.941 9.401 1.00 92.62 81 ILE A O 1
ATOM 669 N N . SER A 1 82 ? -2.291 5.632 8.536 1.00 92.06 82 SER A N 1
ATOM 670 C CA . SER A 1 82 ? -1.679 5.243 9.809 1.00 92.06 82 SER A CA 1
ATOM 671 C C . SER A 1 82 ? -1.693 6.376 10.836 1.00 92.06 82 SER A C 1
ATOM 673 O O . SER A 1 82 ? -1.988 6.128 12.003 1.00 92.06 82 SER A O 1
ATOM 675 N N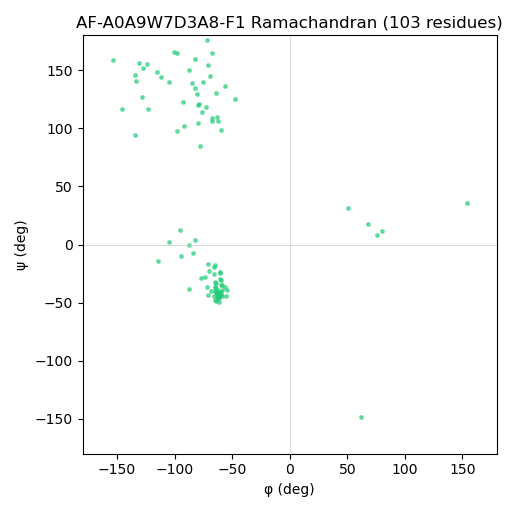 . ASP A 1 83 ? -1.428 7.607 10.400 1.00 93.25 83 ASP A N 1
ATOM 676 C CA . ASP A 1 83 ? -1.458 8.795 11.256 1.00 93.25 83 ASP A CA 1
ATOM 677 C C . ASP A 1 83 ? -2.886 9.062 11.764 1.00 93.25 83 ASP A C 1
ATOM 679 O O . ASP A 1 83 ? -3.105 9.183 12.968 1.00 93.25 83 ASP A O 1
ATOM 683 N N . ALA A 1 84 ? -3.881 9.038 10.869 1.00 92.38 84 ALA A N 1
ATOM 684 C CA . ALA A 1 84 ? -5.288 9.210 11.234 1.00 92.38 84 ALA A CA 1
ATOM 685 C C . ALA A 1 84 ? -5.797 8.090 12.162 1.00 92.38 84 ALA A C 1
ATOM 687 O O . ALA A 1 84 ? -6.551 8.342 13.103 1.00 92.38 84 ALA A O 1
ATOM 688 N N . ALA A 1 85 ? -5.364 6.847 11.935 1.00 90.69 85 ALA A N 1
ATOM 689 C CA . ALA A 1 85 ? -5.677 5.726 12.813 1.00 90.69 85 ALA A CA 1
ATOM 690 C C . ALA A 1 85 ? -5.127 5.963 14.227 1.00 90.69 85 ALA A C 1
ATOM 692 O O . ALA A 1 85 ? -5.843 5.742 15.206 1.00 90.69 85 ALA A O 1
ATOM 693 N N . LEU A 1 86 ? -3.891 6.458 14.341 1.00 91.12 86 LEU A N 1
ATOM 694 C CA . LEU A 1 86 ? -3.271 6.774 15.626 1.00 91.12 86 LEU A CA 1
ATOM 695 C C . LEU A 1 86 ? -4.024 7.891 16.366 1.00 91.12 86 LEU A C 1
ATOM 697 O O . LEU A 1 86 ? -4.274 7.759 17.564 1.00 91.12 86 LEU A O 1
ATOM 701 N N . GLU A 1 87 ? -4.440 8.945 15.658 1.00 91.56 87 GLU A N 1
ATOM 702 C CA . GLU A 1 87 ? -5.262 10.036 16.211 1.00 91.56 87 GLU A CA 1
ATOM 703 C C . GLU A 1 87 ? -6.611 9.536 16.752 1.00 91.56 87 GLU A C 1
ATOM 705 O O . GLU A 1 87 ? -7.096 10.016 17.776 1.00 91.56 87 GLU A O 1
ATOM 710 N N . MET A 1 88 ? -7.189 8.522 16.107 1.00 89.19 88 MET A N 1
ATOM 711 C CA . MET A 1 88 ? -8.434 7.867 16.524 1.00 89.19 88 MET A CA 1
ATOM 712 C C . MET A 1 88 ? -8.234 6.804 17.622 1.00 89.19 88 MET A C 1
ATOM 714 O O . MET A 1 88 ? -9.184 6.121 18.006 1.00 89.19 88 MET A O 1
ATOM 718 N N . GLY A 1 89 ? -7.010 6.632 18.132 1.00 88.44 89 GLY A N 1
ATOM 719 C CA . GLY A 1 89 ? -6.681 5.658 19.176 1.00 88.44 89 GLY A CA 1
ATOM 720 C C . GLY A 1 89 ? -6.488 4.221 18.676 1.00 88.44 89 GLY A C 1
ATOM 721 O O . GLY A 1 89 ? -6.410 3.293 19.486 1.00 88.44 89 GLY A O 1
ATOM 722 N N . CYS A 1 90 ? -6.391 4.006 17.363 1.00 88.19 90 C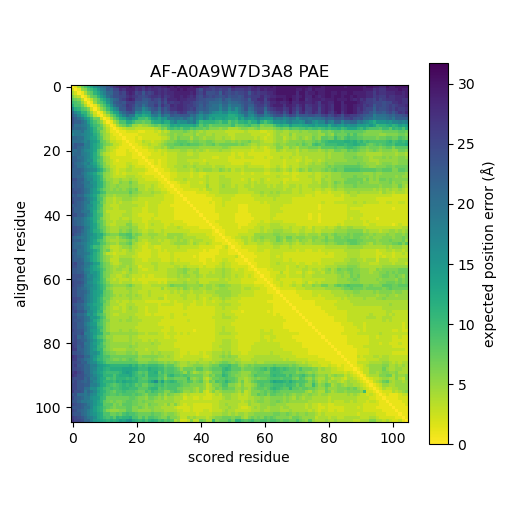YS A N 1
ATOM 723 C CA . CYS A 1 90 ? -6.038 2.712 16.787 1.00 88.19 90 CYS A CA 1
ATOM 724 C C . CYS A 1 90 ? -4.515 2.505 16.793 1.00 88.19 90 CYS A C 1
ATOM 726 O O . CYS A 1 90 ? -3.739 3.375 16.406 1.00 88.19 90 CYS A O 1
ATOM 728 N N . GLN A 1 91 ? -4.070 1.314 17.199 1.00 84.31 91 GLN A N 1
ATOM 729 C CA . GLN A 1 91 ? -2.648 0.963 17.208 1.00 84.31 91 GLN A CA 1
ATOM 730 C C . GLN A 1 91 ? -2.247 0.287 15.894 1.00 84.31 91 GLN A C 1
ATOM 732 O O . GLN A 1 91 ? -2.480 -0.910 15.710 1.00 84.31 91 GLN A O 1
ATOM 737 N N . VAL A 1 92 ? -1.591 1.034 15.004 1.00 85.00 92 VAL A N 1
ATOM 738 C CA . VAL A 1 92 ? -0.934 0.462 13.820 1.00 85.00 92 VAL A CA 1
ATOM 739 C C . VAL A 1 92 ? 0.371 -0.205 14.252 1.00 85.00 92 VAL A C 1
ATOM 741 O O . VAL A 1 92 ? 1.297 0.446 14.731 1.00 85.00 92 VAL A O 1
ATOM 744 N N . LYS A 1 93 ? 0.437 -1.531 14.118 1.00 84.50 93 LYS A N 1
ATOM 745 C CA . LYS A 1 93 ? 1.573 -2.345 14.577 1.00 84.50 93 LYS A CA 1
ATOM 746 C C . LYS A 1 93 ? 2.537 -2.666 13.438 1.00 84.50 93 LYS A C 1
ATOM 748 O O . LYS A 1 93 ? 2.193 -2.597 12.261 1.00 84.50 93 LYS A O 1
ATOM 753 N N . VAL A 1 94 ? 3.740 -3.121 13.803 1.00 80.81 94 VAL A N 1
ATOM 754 C CA . VAL A 1 94 ? 4.728 -3.660 12.850 1.00 80.81 94 VAL A CA 1
ATOM 755 C C . VAL A 1 94 ? 4.186 -4.880 12.114 1.00 80.81 94 VAL A C 1
ATOM 757 O O . VAL A 1 94 ? 4.544 -5.089 10.964 1.00 80.81 94 VAL A O 1
ATOM 760 N N . GLU A 1 95 ? 3.297 -5.662 12.715 1.00 82.00 95 GLU A N 1
ATOM 761 C CA . GLU A 1 95 ? 2.526 -6.697 12.032 1.00 82.00 95 GLU A CA 1
ATOM 762 C C . GLU A 1 95 ? 1.054 -6.500 12.362 1.00 82.00 95 GLU A C 1
ATOM 764 O O . GLU A 1 95 ? 0.686 -6.3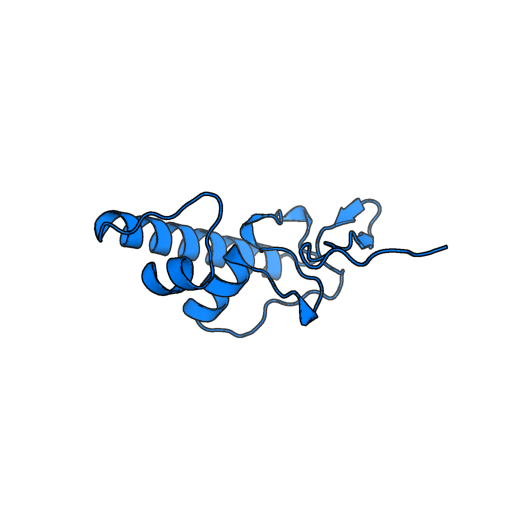78 13.528 1.00 82.00 95 GLU A O 1
ATOM 769 N N . MET A 1 96 ? 0.229 -6.427 11.324 1.00 86.88 96 MET A N 1
ATOM 770 C CA . MET A 1 96 ? -1.216 -6.300 11.453 1.00 86.88 96 MET A CA 1
ATOM 771 C C . MET A 1 96 ? -1.857 -7.642 11.136 1.00 86.88 96 MET A C 1
ATOM 773 O O . MET A 1 96 ? -1.452 -8.305 10.185 1.00 86.88 96 MET A O 1
ATOM 777 N N . THR A 1 97 ? -2.885 -8.018 11.887 1.00 89.75 97 THR A N 1
ATOM 778 C CA . THR A 1 97 ? -3.861 -9.029 11.463 1.00 89.75 97 THR A CA 1
ATOM 779 C C . THR A 1 97 ? -4.915 -8.396 10.554 1.00 89.75 97 THR A C 1
ATOM 781 O O . THR A 1 97 ? -5.133 -7.183 10.592 1.00 89.75 97 THR A O 1
ATOM 784 N N . GLU A 1 98 ? -5.627 -9.197 9.753 1.00 86.62 98 GLU A N 1
ATOM 785 C CA . GLU A 1 98 ? -6.703 -8.671 8.895 1.00 86.62 98 GLU A CA 1
ATOM 786 C C . GLU A 1 98 ? -7.776 -7.910 9.682 1.00 86.62 98 GLU A C 1
ATOM 788 O O . GLU A 1 98 ? -8.311 -6.914 9.198 1.00 86.62 98 GLU A O 1
ATOM 793 N N . GLN A 1 99 ? -8.102 -8.378 10.890 1.00 87.38 99 GLN A N 1
ATOM 794 C CA . GLN A 1 99 ? -9.103 -7.737 11.740 1.00 87.38 99 GLN A CA 1
ATOM 795 C C . GLN A 1 99 ? -8.627 -6.376 12.244 1.00 87.38 99 GLN A C 1
ATOM 797 O O . GLN A 1 99 ? -9.412 -5.433 12.285 1.00 87.38 99 GLN A O 1
ATOM 802 N N . GLU A 1 100 ? -7.357 -6.256 12.619 1.00 87.69 100 GLU A N 1
ATOM 803 C CA . GLU A 1 100 ? -6.799 -4.984 13.071 1.00 87.69 100 GLU A CA 1
ATOM 804 C C . GLU A 1 100 ? -6.652 -3.997 11.911 1.00 87.69 100 GLU A C 1
ATOM 806 O O . GLU A 1 100 ? -7.072 -2.850 12.042 1.00 87.69 100 GLU A O 1
ATOM 811 N N . ALA A 1 101 ? -6.164 -4.450 10.751 1.00 88.88 101 ALA A N 1
ATOM 812 C CA . ALA A 1 101 ? -6.082 -3.615 9.555 1.00 88.88 101 ALA A CA 1
ATOM 813 C C . ALA A 1 101 ? -7.465 -3.084 9.141 1.00 88.88 101 ALA A C 1
ATOM 815 O O . ALA A 1 101 ? -7.578 -1.920 8.770 1.00 88.88 101 ALA A O 1
ATOM 816 N N . LYS A 1 102 ? -8.521 -3.902 9.255 1.00 89.25 102 LYS A N 1
ATOM 817 C CA . LYS A 1 102 ? -9.914 -3.483 9.016 1.00 89.25 102 LYS A CA 1
ATOM 818 C C . LYS A 1 102 ? -10.424 -2.443 10.010 1.00 89.25 102 LYS A C 1
ATOM 820 O O . LYS A 1 102 ? -11.262 -1.643 9.635 1.00 89.25 102 LYS A O 1
ATOM 825 N N . LYS A 1 103 ? -9.968 -2.479 11.264 1.00 87.81 103 LYS A N 1
ATOM 826 C CA . LYS A 1 103 ? -10.375 -1.511 12.296 1.00 87.81 103 LYS A CA 1
ATOM 827 C C . LYS A 1 103 ? -9.679 -0.158 12.149 1.00 87.81 103 LYS A C 1
ATOM 829 O O . LYS A 1 103 ? -10.238 0.839 12.577 1.00 87.81 103 LYS A O 1
ATOM 834 N N . CYS A 1 104 ? -8.466 -0.144 11.595 1.00 85.62 104 CYS A N 1
ATOM 835 C CA . CYS A 1 104 ? -7.646 1.063 11.454 1.00 85.62 104 CYS A CA 1
ATOM 836 C C . CYS A 1 104 ? -7.919 1.857 10.162 1.00 85.62 104 CYS A C 1
ATOM 838 O O . CYS A 1 104 ? -7.239 2.852 9.932 1.00 85.62 104 CYS A O 1
ATOM 840 N N . PHE A 1 105 ? -8.835 1.400 9.304 1.00 85.69 105 PHE A N 1
ATOM 841 C CA . PHE A 1 105 ? -9.212 2.059 8.052 1.00 85.69 105 PHE A CA 1
ATOM 842 C C . PHE A 1 105 ? -10.625 2.626 8.168 1.00 85.69 105 PHE A C 1
ATOM 844 O O . PHE A 1 105 ? -10.830 3.778 7.731 1.00 85.69 105 PHE A O 1
#

Organism: NCBI:txid1490495

Sequence (105 aa):
MVESQVPGNPTTTAHYYDGKFHMLPQNFEFPKVGAFGAWQLWWFGNGARGYPPLRRIGTHDLPRQSMRETFSNWANLMQRISDAALEMGCQVKVEMTEQEAKKCF

Solvent-accessible surface area (backbone atoms only — not comparable to full-atom values): 6542 Å² total; per-residue (Å²): 136,87,80,80,81,74,90,83,68,82,70,64,55,78,30,79,59,96,91,42,81,21,62,43,57,86,83,68,71,85,76,98,59,57,72,67,55,49,52,50,29,36,70,58,25,38,67,94,76,40,37,52,27,51,74,77,57,55,66,84,34,40,82,45,71,71,52,36,53,52,48,52,53,47,53,55,48,52,50,52,42,48,52,55,18,44,77,72,73,35,84,84,55,100,73,69,52,76,69,54,53,61,70,41,107

pLDDT: mean 84.24, std 15.19, range [33.19, 94.75]

Radius of gyration: 15.41 Å; Cα contacts (8 Å, |Δi|>4): 103; chains: 1; bounding box: 31×50×35 Å

Secondary structure (DSSP, 8-state):
------S-------EEETTEEESS-TT-------HHHHHHHHHH-BGGGTBPPGGG--GGG-SSHHHHHHHHHHHHHHHHHHHHHHHTT----SS--HHHHHH--

Mean predicted aligned error: 7.25 Å